Protein AF-A0A8X6FXE2-F1 (afdb_monomer_lite)

pLDDT: mean 79.73, std 14.96, range [38.81, 96.69]

Organism: Trichonephila clavata (NCBI:txid2740835)

Radius of gyration: 16.9 Å; chains: 1; bounding box: 44×36×43 Å

InterPro domains:
  IPR036397 Ribonuclease H superfamily [G3DSA:3.30.420.10] (1-80)

Foldseek 3Di:
DDDPPVVCVDPVVVVVCVVVVHDDDDDDPPCLLQDLCRPFVVCLLCVVVPPDDDPDDVVVVSVVSVVCLVVDHVSNDRCCVVCRDCVVVVVVPPPD

Structure (mmCIF, N/CA/C/O backbone):
data_AF-A0A8X6FXE2-F1
#
_entry.id   AF-A0A8X6FXE2-F1
#
loop_
_atom_site.group_PDB
_atom_site.id
_atom_site.type_symbol
_atom_site.label_atom_id
_atom_site.label_alt_id
_atom_site.label_comp_id
_atom_site.label_asym_id
_atom_site.label_entity_id
_atom_site.label_seq_id
_atom_site.pdbx_PDB_ins_code
_atom_site.Cartn_x
_atom_site.Cartn_y
_atom_site.Cartn_z
_atom_site.occupancy
_atom_site.B_iso_or_equiv
_atom_site.auth_seq_id
_atom_site.auth_comp_id
_atom_site.auth_asym_id
_atom_site.auth_atom_id
_atom_site.pdbx_PDB_model_num
ATOM 1 N N . MET A 1 1 ? 9.760 -0.844 -5.390 1.00 80.06 1 MET A N 1
ATOM 2 C CA . MET A 1 1 ? 10.069 -2.012 -4.536 1.00 80.06 1 MET A CA 1
ATOM 3 C C . MET A 1 1 ? 8.759 -2.549 -3.973 1.00 80.06 1 MET A C 1
ATOM 5 O O . MET A 1 1 ? 7.988 -1.760 -3.440 1.00 80.06 1 MET A O 1
ATOM 9 N N . TYR A 1 2 ? 8.461 -3.829 -4.191 1.00 85.81 2 TYR A N 1
ATOM 10 C CA . TYR A 1 2 ? 7.237 -4.514 -3.750 1.00 85.81 2 TYR A CA 1
ATOM 11 C C . TYR A 1 2 ? 7.568 -5.989 -3.443 1.00 85.81 2 TYR A C 1
ATOM 13 O O . TYR A 1 2 ? 8.682 -6.421 -3.732 1.00 85.81 2 TYR A O 1
ATOM 21 N N . ASP A 1 3 ? 6.664 -6.737 -2.804 1.00 86.38 3 ASP A N 1
ATOM 22 C CA . ASP A 1 3 ? 6.929 -8.129 -2.411 1.00 86.38 3 ASP A CA 1
ATOM 23 C C . ASP A 1 3 ? 6.714 -9.143 -3.556 1.00 86.38 3 ASP A C 1
ATOM 25 O O . ASP A 1 3 ? 6.174 -8.838 -4.617 1.00 86.38 3 ASP A O 1
ATOM 29 N N . ASN A 1 4 ? 7.122 -10.395 -3.342 1.00 88.00 4 ASN A N 1
ATOM 30 C CA . ASN A 1 4 ? 6.991 -11.453 -4.350 1.00 88.00 4 ASN A CA 1
ATOM 31 C C . ASN A 1 4 ? 5.616 -12.146 -4.349 1.00 88.00 4 ASN A C 1
ATOM 33 O O . ASN A 1 4 ? 5.532 -13.308 -4.758 1.00 88.00 4 ASN A O 1
ATOM 37 N N . ALA A 1 5 ? 4.537 -11.509 -3.873 1.00 88.88 5 ALA A N 1
ATOM 38 C CA . ALA A 1 5 ? 3.228 -12.157 -3.916 1.00 88.88 5 ALA A CA 1
ATOM 39 C C . ALA A 1 5 ? 2.843 -12.513 -5.365 1.00 88.88 5 ALA A C 1
ATOM 41 O O . ALA A 1 5 ? 3.108 -11.763 -6.307 1.00 88.88 5 ALA A O 1
ATOM 42 N N . THR A 1 6 ? 2.174 -13.655 -5.556 1.00 90.88 6 THR A N 1
ATOM 43 C CA . THR A 1 6 ? 1.860 -14.208 -6.888 1.00 90.88 6 THR A CA 1
ATOM 44 C C . THR A 1 6 ? 1.137 -13.211 -7.795 1.00 90.88 6 THR A C 1
ATOM 46 O O . THR A 1 6 ? 1.388 -13.173 -8.997 1.00 90.88 6 THR A O 1
ATOM 49 N N . LEU A 1 7 ? 0.273 -12.366 -7.223 1.00 91.81 7 LEU A N 1
ATOM 50 C CA . LEU A 1 7 ? -0.438 -11.322 -7.964 1.00 91.81 7 LEU A CA 1
ATOM 51 C C . LEU A 1 7 ? 0.509 -10.250 -8.519 1.00 91.81 7 LEU A C 1
ATOM 53 O O . LEU A 1 7 ? 0.339 -9.836 -9.666 1.00 91.81 7 LEU A O 1
ATOM 57 N N . HIS A 1 8 ? 1.530 -9.848 -7.761 1.00 88.25 8 HIS A N 1
ATOM 58 C CA . HIS A 1 8 ? 2.524 -8.870 -8.206 1.00 88.25 8 HIS A CA 1
ATOM 59 C C . HIS A 1 8 ? 3.483 -9.439 -9.256 1.00 88.25 8 HIS A C 1
ATOM 61 O O . HIS A 1 8 ? 3.975 -8.699 -10.100 1.00 88.25 8 HIS A O 1
ATOM 67 N N . LYS A 1 9 ? 3.681 -10.762 -9.263 1.00 89.38 9 LYS A N 1
ATOM 68 C CA . LYS A 1 9 ? 4.479 -11.476 -10.272 1.00 89.38 9 LYS A CA 1
ATOM 69 C C . LYS A 1 9 ? 3.651 -11.986 -11.457 1.00 89.38 9 LYS A C 1
ATOM 71 O O . LYS A 1 9 ? 4.178 -12.688 -12.319 1.00 89.38 9 LYS A O 1
ATOM 76 N N . SER A 1 10 ? 2.361 -11.653 -11.517 1.00 93.56 10 SER A N 1
ATOM 77 C CA . SER A 1 10 ? 1.505 -12.042 -12.637 1.00 93.56 10 SER A CA 1
ATOM 78 C C . SER A 1 10 ? 1.956 -11.379 -13.941 1.00 93.56 10 SER A C 1
ATOM 80 O O . SER A 1 10 ? 2.430 -10.241 -13.958 1.00 93.56 10 SER A O 1
ATOM 82 N N . GLN A 1 11 ? 1.754 -12.075 -15.063 1.00 93.62 11 GLN A N 1
ATOM 83 C CA . GLN A 1 11 ? 2.128 -11.572 -16.388 1.00 93.62 11 GLN A CA 1
ATOM 84 C C . GLN A 1 11 ? 1.467 -10.223 -16.706 1.00 93.62 11 GLN A C 1
ATOM 86 O O . GLN A 1 11 ? 2.093 -9.354 -17.308 1.00 93.62 11 GLN A O 1
ATOM 91 N N . TYR A 1 12 ? 0.219 -10.038 -16.271 1.00 95.50 12 TYR A N 1
ATOM 92 C CA . TYR A 1 12 ? -0.524 -8.797 -16.469 1.00 95.50 12 TYR A CA 1
ATOM 93 C C . TYR A 1 12 ? 0.141 -7.611 -15.758 1.00 95.50 12 TYR A C 1
ATOM 95 O O . TYR A 1 12 ? 0.391 -6.581 -16.380 1.00 95.50 12 TYR A O 1
ATOM 103 N N . VAL A 1 13 ? 0.495 -7.768 -14.477 1.00 94.19 13 VAL A N 1
ATOM 104 C CA . VAL A 1 13 ? 1.192 -6.720 -13.715 1.00 94.19 13 VAL A CA 1
ATOM 105 C C . VAL A 1 13 ? 2.562 -6.428 -14.326 1.00 94.19 13 VAL A C 1
ATOM 107 O O . VAL A 1 13 ? 2.908 -5.264 -14.517 1.00 94.19 13 VAL A O 1
ATOM 110 N N . TRP A 1 14 ? 3.302 -7.465 -14.725 1.00 91.06 14 TRP A N 1
ATOM 111 C CA . TRP A 1 14 ? 4.612 -7.305 -15.358 1.00 91.06 14 TRP A CA 1
ATOM 112 C C . TRP A 1 14 ? 4.551 -6.504 -16.669 1.00 91.06 14 TRP A C 1
ATOM 114 O O . TRP A 1 14 ? 5.381 -5.627 -16.907 1.00 91.06 14 TRP A O 1
ATOM 124 N N . GLN A 1 15 ? 3.533 -6.740 -17.502 1.00 95.31 15 GLN A N 1
ATOM 125 C CA . GLN A 1 15 ? 3.321 -5.967 -18.731 1.00 95.31 15 GLN A CA 1
ATOM 126 C C . GLN A 1 15 ? 3.052 -4.481 -18.453 1.00 95.31 15 GLN A C 1
ATOM 128 O O . GLN A 1 15 ? 3.549 -3.629 -19.190 1.00 95.31 15 GLN A O 1
ATOM 133 N N . ILE A 1 16 ? 2.302 -4.158 -17.395 1.00 95.44 16 ILE A N 1
ATOM 134 C CA . ILE A 1 16 ? 2.027 -2.769 -16.997 1.00 95.44 16 ILE A CA 1
ATOM 135 C C . ILE A 1 16 ? 3.302 -2.085 -16.503 1.00 95.44 16 ILE A C 1
ATOM 137 O O . ILE A 1 16 ? 3.602 -0.980 -16.948 1.00 95.44 16 ILE A O 1
ATOM 141 N N . LEU A 1 17 ? 4.078 -2.754 -15.645 1.00 94.31 17 LEU A N 1
ATOM 142 C CA . LEU A 1 17 ? 5.348 -2.221 -15.143 1.00 94.31 17 LEU A CA 1
ATOM 143 C C . LEU A 1 17 ? 6.322 -1.930 -16.287 1.00 94.31 17 LEU A C 1
ATOM 145 O O . LEU A 1 17 ? 6.912 -0.854 -16.335 1.00 94.31 17 LEU A O 1
ATOM 149 N N . ARG A 1 18 ? 6.416 -2.845 -17.262 1.00 93.56 18 ARG A N 1
ATOM 150 C CA . ARG A 1 18 ? 7.241 -2.651 -18.458 1.00 93.56 18 ARG A CA 1
ATOM 151 C C . ARG A 1 18 ? 6.747 -1.492 -19.323 1.00 93.56 18 ARG A C 1
ATOM 153 O O . ARG A 1 18 ? 7.564 -0.740 -19.838 1.00 93.56 18 ARG A O 1
ATOM 160 N N . ARG A 1 19 ? 5.428 -1.332 -19.481 1.00 96.69 19 ARG A N 1
ATOM 161 C CA . ARG A 1 19 ? 4.834 -0.206 -20.223 1.00 96.69 19 ARG A CA 1
ATOM 162 C C . ARG A 1 19 ? 5.160 1.146 -19.585 1.00 96.69 19 ARG A C 1
ATOM 164 O O . ARG A 1 19 ? 5.252 2.134 -20.303 1.00 96.69 19 ARG A O 1
ATOM 171 N N . TRP A 1 20 ? 5.278 1.196 -18.263 1.00 96.00 20 TRP A N 1
ATOM 172 C CA . TRP A 1 20 ? 5.640 2.409 -17.529 1.00 96.00 20 TRP A CA 1
ATOM 173 C C . TRP A 1 20 ? 7.147 2.577 -17.332 1.00 96.00 20 TRP A C 1
ATOM 175 O O . TRP A 1 20 ? 7.550 3.556 -16.717 1.00 96.00 20 TRP A O 1
ATOM 185 N N . GLU A 1 21 ? 7.962 1.652 -17.853 1.00 94.38 21 GLU A N 1
ATOM 186 C CA . GLU A 1 21 ? 9.426 1.663 -17.729 1.00 94.38 21 GLU A CA 1
ATOM 187 C C . GLU A 1 21 ? 9.903 1.692 -16.267 1.00 94.38 21 GLU A C 1
ATOM 189 O O . GLU A 1 21 ? 10.945 2.252 -15.937 1.00 94.38 21 GLU A O 1
ATOM 194 N N . TRP A 1 22 ? 9.129 1.084 -15.363 1.00 94.12 22 TRP A N 1
ATOM 195 C CA . TRP A 1 22 ? 9.500 0.998 -13.955 1.00 94.12 22 TRP A CA 1
ATOM 196 C C . TRP A 1 22 ? 10.489 -0.143 -13.732 1.00 94.12 22 TRP A C 1
ATOM 198 O O . TRP A 1 22 ? 10.227 -1.289 -14.103 1.00 94.12 22 TRP A O 1
ATOM 208 N N . GLU A 1 23 ? 11.603 0.169 -13.075 1.00 89.88 23 GLU A N 1
ATOM 209 C CA . GLU A 1 23 ? 12.585 -0.825 -12.657 1.00 89.88 23 GLU A CA 1
ATOM 210 C C . GLU A 1 23 ? 12.041 -1.670 -11.495 1.00 89.88 23 GLU A C 1
ATOM 212 O O . GLU A 1 23 ? 11.536 -1.158 -10.488 1.00 89.88 23 GLU A O 1
ATOM 217 N N . GLU A 1 24 ? 12.148 -2.991 -11.631 1.00 85.69 24 GLU A N 1
ATOM 218 C CA . GLU A 1 24 ? 11.834 -3.918 -10.551 1.00 85.69 24 GLU A CA 1
ATOM 219 C C . GLU A 1 24 ? 13.067 -4.107 -9.661 1.00 85.69 24 GLU A C 1
ATOM 221 O O . GLU A 1 24 ? 14.074 -4.663 -10.090 1.00 85.69 24 GLU A O 1
ATOM 226 N N . LEU A 1 25 ? 12.970 -3.678 -8.401 1.00 86.19 25 LEU A N 1
ATOM 227 C CA . LEU A 1 25 ? 13.988 -3.970 -7.392 1.00 86.19 25 LEU A CA 1
ATOM 228 C C . LEU A 1 25 ? 13.785 -5.388 -6.847 1.00 86.19 25 LEU A C 1
ATOM 230 O O . LEU A 1 25 ? 12.671 -5.726 -6.440 1.00 86.19 25 LEU A O 1
ATOM 234 N N . GLU A 1 26 ? 14.860 -6.177 -6.772 1.00 81.19 26 GLU A N 1
ATOM 235 C CA . GLU A 1 26 ? 14.816 -7.530 -6.210 1.00 81.19 26 GLU A CA 1
ATOM 236 C C . GLU A 1 26 ? 14.365 -7.520 -4.742 1.00 81.19 26 GLU A C 1
ATOM 238 O O . GLU A 1 26 ? 14.955 -6.856 -3.886 1.00 81.19 26 GLU A O 1
ATOM 243 N N . HIS A 1 27 ? 13.325 -8.301 -4.441 1.00 81.25 27 HIS A N 1
ATOM 244 C CA . HIS A 1 27 ? 12.859 -8.538 -3.080 1.00 81.25 27 HIS A CA 1
ATOM 245 C C . HIS A 1 27 ? 13.159 -9.992 -2.689 1.00 81.25 27 HIS A C 1
ATOM 247 O O . HIS A 1 27 ? 12.663 -10.911 -3.342 1.00 81.25 27 HIS A O 1
ATOM 253 N N . PRO A 1 28 ? 13.928 -10.262 -1.621 1.00 80.88 28 PRO A N 1
ATOM 254 C CA . PRO A 1 28 ? 14.160 -11.632 -1.179 1.00 80.88 28 PRO A CA 1
ATOM 255 C C . PRO A 1 28 ? 12.876 -12.261 -0.599 1.00 80.88 28 PRO A C 1
ATOM 257 O O . PRO A 1 28 ? 12.056 -11.551 -0.002 1.00 80.88 28 PRO A O 1
ATOM 260 N N . PRO A 1 29 ? 12.655 -13.582 -0.747 1.00 78.94 29 PRO A N 1
ATOM 261 C CA . PRO A 1 29 ? 11.520 -14.260 -0.124 1.00 78.94 29 PRO A CA 1
ATOM 262 C C . PRO A 1 29 ? 11.498 -14.045 1.396 1.00 78.94 29 PRO A C 1
ATOM 264 O O . PRO A 1 29 ? 12.545 -14.037 2.040 1.00 78.94 29 PRO A O 1
ATOM 267 N N . TYR A 1 30 ? 10.303 -13.864 1.968 1.00 71.12 30 TYR A N 1
ATOM 268 C CA . TYR A 1 30 ? 10.082 -13.750 3.420 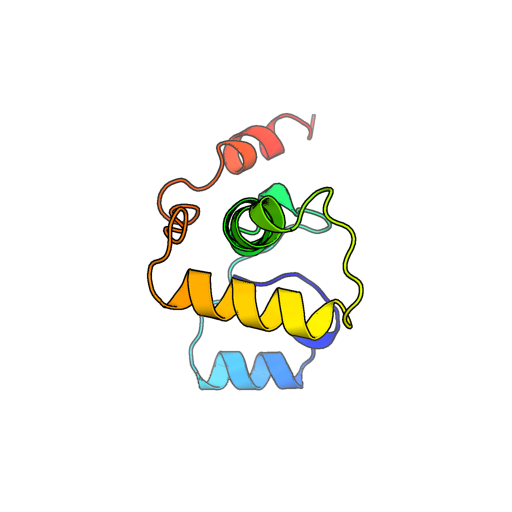1.00 71.12 30 TYR A CA 1
ATOM 269 C C . TYR A 1 30 ? 10.983 -12.728 4.135 1.00 71.12 30 TYR A C 1
ATOM 271 O O . TYR A 1 30 ? 11.457 -12.975 5.241 1.00 71.12 30 TYR A O 1
ATOM 279 N N . SER A 1 31 ? 11.208 -11.565 3.515 1.00 73.25 31 SER A N 1
ATOM 280 C CA . SER A 1 31 ? 12.093 -10.519 4.046 1.00 73.25 31 SER A CA 1
ATOM 281 C C . SER A 1 31 ? 11.338 -9.241 4.442 1.00 73.25 31 SER A C 1
ATOM 283 O O . SER A 1 31 ? 11.513 -8.196 3.812 1.00 73.25 31 SER A O 1
ATOM 285 N N . PRO A 1 32 ? 10.501 -9.283 5.497 1.00 66.19 32 PRO A N 1
ATOM 286 C CA . PRO A 1 32 ? 9.729 -8.122 5.948 1.00 66.19 32 PRO A CA 1
ATOM 287 C C . PRO A 1 32 ? 10.622 -6.961 6.412 1.00 66.19 32 PRO A C 1
ATOM 289 O O . PRO A 1 32 ? 10.229 -5.806 6.296 1.00 66.19 32 PRO A O 1
ATOM 292 N N . ASN A 1 33 ? 11.850 -7.253 6.854 1.00 66.88 33 ASN A N 1
ATOM 293 C CA . ASN A 1 33 ? 12.838 -6.253 7.273 1.00 66.88 33 ASN A CA 1
ATOM 294 C C . ASN A 1 33 ? 13.453 -5.468 6.103 1.00 66.88 33 ASN A C 1
ATOM 296 O O . ASN A 1 33 ? 14.193 -4.525 6.342 1.00 66.88 33 ASN A O 1
ATOM 300 N N . VAL A 1 34 ? 13.192 -5.860 4.853 1.00 72.88 34 VAL A N 1
ATOM 301 C CA . VAL A 1 34 ? 13.694 -5.165 3.654 1.00 72.88 34 VAL A CA 1
ATOM 302 C C . VAL A 1 34 ? 12.632 -4.208 3.098 1.00 72.88 34 VAL A C 1
ATOM 304 O O . VAL A 1 34 ? 12.957 -3.245 2.409 1.00 72.88 34 VAL A O 1
ATOM 307 N N . SER A 1 35 ? 11.358 -4.421 3.439 1.00 79.75 35 SER A N 1
ATOM 308 C CA . SER A 1 35 ? 10.260 -3.558 3.011 1.00 79.75 35 SE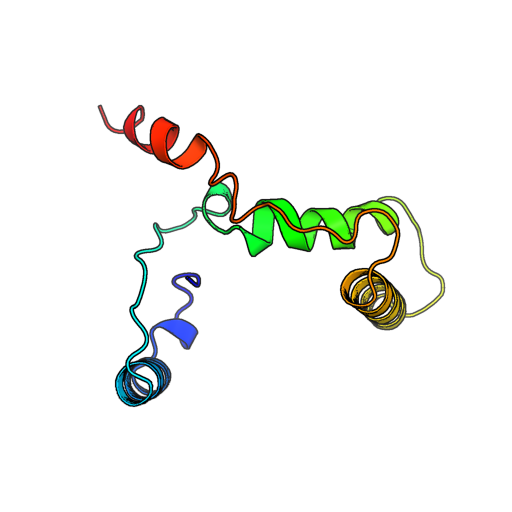R A CA 1
ATOM 309 C C . SER A 1 35 ? 10.146 -2.332 3.915 1.00 79.75 35 SER A C 1
ATOM 311 O O . SER A 1 35 ? 9.656 -2.427 5.042 1.00 79.75 35 SER A O 1
ATOM 313 N N . THR A 1 36 ? 10.540 -1.168 3.394 1.00 80.50 36 THR A N 1
ATOM 314 C CA . THR A 1 36 ? 10.427 0.142 4.068 1.00 80.50 36 THR A CA 1
ATOM 315 C C . THR A 1 36 ? 9.014 0.428 4.557 1.00 80.50 36 THR A C 1
ATOM 317 O O . THR A 1 36 ? 8.810 0.890 5.679 1.00 80.50 36 THR A O 1
ATOM 320 N N . CYS A 1 37 ? 8.014 0.042 3.766 1.00 83.88 37 CYS A N 1
ATOM 321 C CA . CYS A 1 37 ? 6.617 0.148 4.155 1.00 83.88 37 CYS A CA 1
ATOM 322 C C . CYS A 1 37 ? 6.292 -0.668 5.414 1.00 83.88 37 CYS A C 1
ATOM 324 O O . CYS A 1 37 ? 5.507 -0.220 6.246 1.00 83.88 37 CYS A O 1
ATOM 326 N N . HIS A 1 38 ? 6.861 -1.867 5.561 1.00 83.69 38 HIS A N 1
ATOM 327 C CA . HIS A 1 38 ? 6.532 -2.763 6.665 1.00 83.69 38 HIS A CA 1
ATOM 328 C C . HIS A 1 38 ? 7.187 -2.345 7.981 1.00 83.69 38 HIS A C 1
ATOM 330 O O . HIS A 1 38 ? 6.504 -2.324 9.005 1.00 83.69 38 HIS A O 1
ATOM 336 N N . PHE A 1 39 ? 8.483 -2.016 7.961 1.00 78.88 39 PHE A N 1
ATOM 337 C CA . PHE A 1 39 ? 9.224 -1.716 9.188 1.00 78.88 39 PHE A CA 1
ATOM 338 C C . PHE A 1 39 ? 9.099 -0.261 9.652 1.00 78.88 39 PHE A C 1
ATOM 340 O O . PHE A 1 39 ? 9.334 -0.004 10.824 1.00 78.88 39 PHE A O 1
ATOM 347 N N . ASP A 1 40 ? 8.751 0.685 8.777 1.00 85.50 40 ASP A N 1
ATOM 348 C CA . ASP A 1 40 ? 8.659 2.102 9.148 1.00 85.50 40 ASP A CA 1
ATOM 349 C C . ASP A 1 40 ? 7.213 2.600 9.062 1.00 85.50 40 ASP A C 1
ATOM 351 O O . ASP A 1 40 ? 6.548 2.805 10.080 1.00 85.50 40 ASP A O 1
ATOM 355 N N . LEU A 1 41 ? 6.678 2.701 7.842 1.00 87.19 41 LEU A N 1
ATOM 356 C CA . LEU A 1 41 ? 5.377 3.323 7.579 1.00 87.19 41 LEU A CA 1
ATOM 357 C C . LEU A 1 41 ? 4.220 2.644 8.332 1.00 87.19 41 LEU A C 1
ATOM 359 O O . LEU A 1 41 ? 3.449 3.296 9.037 1.00 87.19 41 LEU A O 1
ATOM 363 N N . ILE A 1 42 ? 4.078 1.323 8.196 1.00 88.69 42 ILE A N 1
ATOM 364 C CA . ILE A 1 42 ? 2.976 0.577 8.818 1.00 88.69 42 ILE A CA 1
ATOM 365 C C . ILE A 1 42 ? 3.120 0.562 10.342 1.00 88.69 42 ILE A C 1
ATOM 367 O O . ILE A 1 42 ? 2.104 0.621 11.041 1.00 88.69 42 ILE A O 1
ATOM 371 N N . LEU A 1 43 ? 4.350 0.504 10.869 1.00 87.25 43 LEU A N 1
ATOM 372 C CA . LEU A 1 43 ? 4.574 0.570 12.313 1.00 87.25 43 LEU A CA 1
ATOM 373 C C . LEU A 1 43 ? 4.111 1.914 12.871 1.00 87.25 43 LEU A C 1
ATOM 375 O O . LEU A 1 43 ? 3.281 1.912 13.778 1.00 87.25 43 LEU A O 1
ATOM 379 N N . LYS A 1 44 ? 4.525 3.033 12.269 1.00 87.94 44 LYS A N 1
ATOM 380 C CA . LYS A 1 44 ? 4.124 4.381 12.702 1.00 87.94 44 LYS A CA 1
ATOM 381 C C . LYS A 1 44 ? 2.614 4.609 12.628 1.00 87.94 44 LYS A C 1
ATOM 383 O O . LYS A 1 44 ? 2.030 5.186 13.539 1.00 87.94 44 LYS A O 1
ATOM 388 N N . ILE A 1 45 ? 1.935 4.085 11.604 1.00 89.81 45 ILE A N 1
ATOM 389 C CA . ILE A 1 45 ? 0.461 4.156 11.519 1.00 89.81 45 ILE A CA 1
ATOM 390 C C . ILE A 1 45 ? -0.207 3.302 12.613 1.00 89.81 45 ILE A C 1
ATOM 392 O O . ILE A 1 45 ? -1.276 3.649 13.125 1.00 89.81 45 ILE A O 1
ATOM 396 N N . LYS A 1 46 ? 0.396 2.166 12.978 1.00 88.50 46 LYS A N 1
ATOM 397 C CA . LYS A 1 46 ? -0.159 1.220 13.955 1.00 88.50 46 LYS A CA 1
ATOM 398 C C . LYS A 1 46 ? 0.128 1.617 15.402 1.00 88.50 46 LYS A C 1
ATOM 400 O O . LYS A 1 46 ? -0.674 1.286 16.275 1.00 88.50 46 LYS A O 1
ATOM 405 N N . GLU A 1 47 ? 1.229 2.303 15.680 1.00 89.56 47 GLU A N 1
ATOM 406 C CA . GLU A 1 47 ? 1.644 2.709 17.027 1.00 89.56 47 GLU A CA 1
ATOM 407 C C . GLU A 1 47 ? 0.544 3.452 17.808 1.00 89.56 47 GLU A C 1
ATOM 409 O O . GLU A 1 47 ? 0.199 2.990 18.900 1.00 89.56 47 GLU A O 1
ATOM 414 N N . PRO A 1 48 ? -0.129 4.481 17.252 1.00 87.88 48 PRO A N 1
ATOM 415 C CA . PRO A 1 48 ? -1.227 5.174 17.929 1.00 87.88 48 PRO A CA 1
ATOM 416 C C . PRO A 1 48 ? -2.458 4.302 18.202 1.00 87.88 48 PRO A C 1
ATOM 418 O O . PRO A 1 48 ? -3.324 4.690 18.990 1.00 87.88 48 PRO A O 1
ATOM 421 N N . ILE A 1 49 ? -2.581 3.161 17.520 1.00 90.06 49 ILE A N 1
ATOM 422 C CA . ILE A 1 49 ? -3.713 2.224 17.588 1.00 90.06 49 ILE A CA 1
ATOM 423 C C . ILE A 1 49 ? -3.398 1.066 18.544 1.00 90.06 49 ILE A C 1
ATOM 425 O O . ILE A 1 49 ? -4.304 0.434 19.091 1.00 90.06 49 ILE A O 1
ATOM 429 N N . ARG A 1 50 ? -2.113 0.770 18.754 1.00 90.19 50 ARG A N 1
ATOM 430 C CA . ARG A 1 50 ? -1.646 -0.377 19.529 1.00 90.19 50 ARG A CA 1
ATOM 431 C C . ARG A 1 50 ? -2.209 -0.340 20.952 1.00 90.19 50 ARG A C 1
ATOM 433 O O . ARG A 1 50 ? -2.136 0.671 21.641 1.00 90.19 50 ARG A O 1
ATOM 440 N N . GLY A 1 51 ? -2.775 -1.465 21.390 1.00 89.12 51 GLY A N 1
ATOM 441 C CA . GLY A 1 51 ? -3.309 -1.627 22.748 1.00 89.12 51 GLY A CA 1
ATOM 442 C C . GLY A 1 51 ? -4.658 -0.948 23.009 1.00 89.12 51 GLY A C 1
ATOM 443 O O . GLY A 1 51 ? -5.182 -1.075 24.112 1.00 89.12 51 GLY A O 1
ATOM 444 N N . LYS A 1 52 ? -5.250 -0.264 22.022 1.00 88.56 52 LYS A N 1
ATOM 445 C CA . LYS A 1 52 ? -6.568 0.363 22.164 1.00 88.56 52 LYS A CA 1
ATOM 446 C C . LYS A 1 52 ? -7.673 -0.597 21.729 1.00 88.56 52 LYS A C 1
ATOM 448 O O . LYS A 1 52 ? -7.567 -1.261 20.700 1.00 88.56 52 LYS A O 1
ATOM 453 N N . GLN A 1 53 ? -8.746 -0.645 22.512 1.00 88.06 53 GLN A N 1
ATOM 454 C CA . GLN A 1 53 ? -9.990 -1.303 22.123 1.00 88.06 53 GLN A CA 1
ATOM 455 C C . GLN A 1 53 ? -10.904 -0.276 21.456 1.00 88.06 53 GLN A C 1
ATOM 457 O O . GLN A 1 53 ? -10.997 0.866 21.908 1.00 88.06 53 GLN A O 1
ATOM 462 N N . PHE A 1 54 ? -11.577 -0.670 20.378 1.00 86.00 54 PHE A N 1
ATOM 463 C CA . PHE A 1 54 ? -12.450 0.220 19.619 1.00 86.00 54 PHE A CA 1
ATOM 464 C C . PHE A 1 54 ? -13.879 -0.304 19.651 1.00 86.00 54 PHE A C 1
ATOM 466 O O . PHE A 1 54 ? -14.130 -1.446 19.279 1.00 86.00 54 PHE A O 1
ATOM 473 N N . ALA A 1 55 ? -14.814 0.553 20.060 1.00 87.38 55 ALA A N 1
ATOM 474 C CA . ALA A 1 55 ? -16.247 0.270 19.974 1.00 87.38 55 ALA A CA 1
ATOM 475 C C . ALA A 1 55 ? -16.768 0.349 18.526 1.00 87.38 55 ALA A C 1
ATOM 477 O O . ALA A 1 55 ? -17.811 -0.205 18.193 1.00 87.38 55 ALA A O 1
ATOM 478 N N . THR A 1 56 ? -16.041 1.050 17.652 1.00 86.75 56 THR A N 1
ATOM 479 C CA . THR A 1 56 ? -16.359 1.204 16.232 1.00 86.75 56 THR A CA 1
ATOM 480 C C . THR A 1 56 ? -15.546 0.241 15.376 1.00 86.75 56 THR A C 1
ATOM 482 O O . THR A 1 56 ? -14.492 -0.257 15.773 1.00 86.75 56 THR A O 1
ATOM 485 N N . ARG A 1 57 ? -16.024 -0.016 14.151 1.00 88.12 57 ARG A N 1
ATOM 486 C CA . ARG A 1 57 ? -15.320 -0.877 13.196 1.00 88.12 57 ARG A CA 1
ATOM 487 C C . ARG A 1 57 ? -13.891 -0.368 12.988 1.00 88.12 57 ARG A C 1
ATOM 489 O O . ARG A 1 57 ? -13.698 0.772 12.570 1.00 88.12 57 ARG A O 1
ATOM 496 N N . VAL A 1 58 ? -12.913 -1.251 13.193 1.00 86.56 58 VAL A N 1
ATOM 497 C CA . VAL A 1 58 ? -11.465 -0.963 13.119 1.00 86.56 58 VAL A CA 1
ATOM 498 C C . VAL A 1 58 ? -11.070 -0.217 11.838 1.00 86.56 58 VAL A C 1
ATOM 500 O O . VAL A 1 58 ? -10.210 0.655 11.866 1.00 86.56 58 VAL A O 1
ATOM 503 N N . VAL A 1 59 ? -11.753 -0.485 10.721 1.00 90.06 59 VAL A N 1
ATOM 504 C CA . VAL A 1 59 ? -11.535 0.200 9.434 1.00 90.06 59 VAL A CA 1
ATOM 505 C C . VAL A 1 59 ? -11.704 1.722 9.533 1.00 90.06 59 VAL A C 1
ATOM 507 O O . VAL A 1 59 ? -10.939 2.452 8.912 1.00 90.06 59 VAL A O 1
ATOM 510 N N . ASN A 1 60 ? -12.666 2.221 10.313 1.00 92.38 60 ASN A N 1
ATOM 511 C CA . ASN A 1 60 ? -12.886 3.664 10.457 1.00 92.38 60 ASN A CA 1
ATOM 512 C C . ASN A 1 60 ? -11.739 4.325 11.227 1.00 92.38 60 ASN A C 1
ATOM 514 O O . ASN A 1 60 ? -11.277 5.401 10.854 1.00 92.38 60 ASN A O 1
ATOM 518 N N . VAL A 1 61 ? -11.245 3.642 12.259 1.00 90.50 61 VAL A N 1
ATOM 519 C CA . VAL A 1 61 ? -10.092 4.083 13.048 1.00 90.50 61 VAL A CA 1
ATOM 520 C C . VAL A 1 61 ? -8.836 4.102 12.184 1.00 90.50 61 VAL A C 1
ATOM 522 O O . VAL A 1 61 ? -8.121 5.101 12.172 1.00 90.50 61 VAL A O 1
ATOM 525 N N . LEU A 1 62 ? -8.600 3.033 11.417 1.00 90.56 62 LEU A N 1
ATOM 526 C CA . LEU A 1 62 ? -7.471 2.944 10.492 1.00 90.56 62 LEU A CA 1
ATOM 527 C C . LEU A 1 62 ? -7.514 4.061 9.450 1.00 90.56 62 LEU A C 1
ATOM 529 O O . LEU A 1 62 ? -6.514 4.742 9.266 1.00 90.56 62 LEU A O 1
ATOM 533 N N . ARG A 1 63 ? -8.672 4.306 8.821 1.00 92.00 63 ARG A N 1
ATOM 534 C CA . ARG A 1 63 ? -8.842 5.416 7.869 1.00 92.00 63 ARG A CA 1
ATOM 535 C C . ARG A 1 63 ? -8.475 6.752 8.497 1.00 92.00 63 ARG A C 1
ATOM 537 O O . ARG A 1 63 ? -7.711 7.501 7.907 1.00 92.00 63 ARG A O 1
ATOM 544 N N . GLN A 1 64 ? -8.965 7.019 9.707 1.00 89.88 64 GLN A N 1
ATOM 545 C CA . GLN A 1 64 ? -8.658 8.260 10.407 1.00 89.88 64 GLN A CA 1
ATOM 546 C C . GLN A 1 64 ? -7.160 8.397 10.714 1.00 89.88 64 GLN A C 1
ATOM 548 O O . GLN A 1 64 ? -6.613 9.482 10.537 1.00 89.88 64 GLN A O 1
ATOM 553 N N . GLN A 1 65 ? -6.489 7.329 11.159 1.00 88.81 65 GLN A N 1
ATOM 554 C CA . GLN A 1 65 ? -5.045 7.378 11.415 1.00 88.81 65 GLN A CA 1
ATOM 555 C C . GLN A 1 65 ? -4.238 7.561 10.130 1.00 88.81 65 GLN A C 1
ATOM 557 O O . GLN A 1 65 ? -3.335 8.388 10.113 1.00 88.81 65 GLN A O 1
ATOM 562 N N . VAL A 1 66 ? -4.598 6.872 9.044 1.00 90.75 66 VAL A N 1
ATOM 563 C CA . VAL A 1 66 ? -3.958 7.065 7.734 1.00 90.75 66 VAL A CA 1
ATOM 564 C C . VAL A 1 66 ? -4.118 8.512 7.275 1.00 90.75 66 VAL A C 1
ATOM 566 O O . VAL A 1 66 ? -3.134 9.134 6.899 1.00 90.75 66 VAL A O 1
ATOM 569 N N . THR A 1 67 ? -5.318 9.093 7.379 1.00 91.19 67 THR A N 1
ATOM 570 C CA . THR A 1 67 ? -5.533 10.510 7.057 1.00 91.19 67 THR A CA 1
ATOM 571 C C . THR A 1 67 ? -4.671 11.423 7.927 1.00 91.19 67 THR A C 1
ATOM 573 O O . THR A 1 67 ? -4.064 12.350 7.411 1.00 91.19 67 THR A O 1
ATOM 576 N N . ARG A 1 68 ? -4.566 11.179 9.236 1.00 86.69 68 ARG A N 1
ATOM 577 C CA . ARG A 1 68 ? -3.700 11.992 10.111 1.00 86.69 68 ARG A CA 1
ATOM 578 C C . ARG A 1 68 ? -2.229 11.895 9.713 1.00 86.69 68 ARG A C 1
ATOM 580 O O . ARG A 1 68 ? -1.548 12.915 9.692 1.00 86.69 68 ARG A O 1
ATOM 587 N N . PHE A 1 69 ? -1.774 10.695 9.360 1.00 87.38 69 PHE A N 1
ATOM 588 C CA . PHE A 1 69 ? -0.413 10.451 8.900 1.00 87.38 69 PHE A CA 1
ATOM 589 C C . PHE A 1 69 ? -0.124 11.210 7.595 1.00 87.38 69 PHE A C 1
ATOM 591 O O . PHE A 1 69 ? 0.851 11.942 7.514 1.00 87.38 69 PHE A O 1
ATOM 598 N N . THR A 1 70 ? -1.011 11.149 6.594 1.00 85.56 70 THR A N 1
ATOM 599 C CA . THR A 1 70 ? -0.785 11.839 5.307 1.00 85.56 70 THR A CA 1
ATOM 600 C C . THR A 1 70 ? -0.841 13.365 5.395 1.00 85.56 70 THR A C 1
ATOM 602 O O . THR A 1 70 ? -0.346 14.034 4.495 1.00 85.56 70 THR A O 1
ATOM 605 N N . HIS A 1 71 ? -1.467 13.926 6.434 1.00 85.44 71 HIS A N 1
ATOM 606 C CA . HIS A 1 71 ? -1.597 15.376 6.625 1.00 85.44 71 HIS A CA 1
ATOM 607 C C . HIS A 1 71 ? -0.546 15.955 7.591 1.00 85.44 71 HIS A C 1
ATOM 609 O O . HIS A 1 71 ? -0.717 17.077 8.061 1.00 85.44 71 HIS A O 1
ATOM 615 N N . GLY A 1 72 ? 0.531 15.217 7.894 1.00 76.00 72 GLY A N 1
ATOM 616 C CA . GLY A 1 72 ? 1.643 15.736 8.699 1.00 76.00 72 GLY A CA 1
ATOM 617 C C . GLY A 1 72 ? 1.359 15.814 10.203 1.00 76.00 72 GLY A C 1
ATOM 618 O O . GLY A 1 72 ? 1.863 16.707 10.877 1.00 76.00 72 GLY A O 1
ATOM 619 N N . GLY A 1 73 ? 0.521 14.919 10.740 1.00 67.94 73 GLY A N 1
ATOM 620 C CA . GLY A 1 73 ? 0.319 14.800 12.188 1.00 67.94 73 GLY A CA 1
ATOM 621 C C . GLY A 1 73 ? 1.587 14.382 12.954 1.00 67.9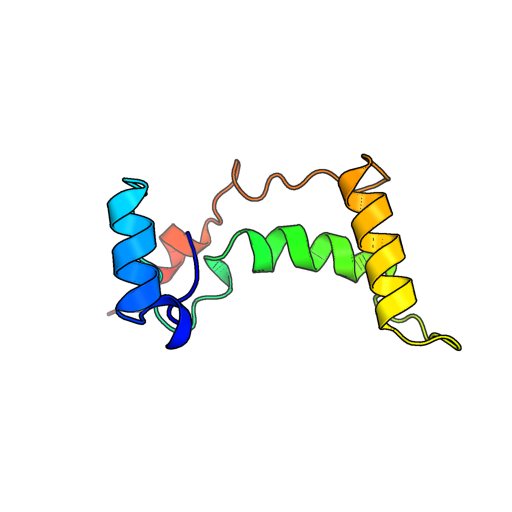4 73 GLY A C 1
ATOM 622 O O . GLY A 1 73 ? 2.616 14.057 12.370 1.00 67.94 73 GLY A O 1
ATOM 623 N N . GLU A 1 74 ? 1.523 14.352 14.286 1.00 62.25 74 GLU A N 1
ATOM 624 C CA . GLU A 1 74 ? 2.633 13.858 15.118 1.00 62.25 74 GLU A CA 1
ATOM 625 C C . GLU A 1 74 ? 3.065 12.442 14.678 1.00 62.25 74 GLU A C 1
ATOM 627 O O . GLU A 1 74 ? 2.224 11.549 14.542 1.00 62.25 74 GLU A O 1
ATOM 632 N N . ASN A 1 75 ? 4.372 12.232 14.471 1.00 63.28 75 ASN A N 1
ATOM 633 C CA . ASN A 1 75 ? 4.979 10.995 13.942 1.00 63.28 75 ASN A CA 1
ATOM 634 C C . ASN A 1 75 ? 4.654 10.656 12.467 1.00 63.28 75 ASN A C 1
ATOM 636 O O . ASN A 1 75 ? 4.819 9.506 12.066 1.00 63.28 75 ASN A O 1
ATOM 640 N N . ALA A 1 76 ? 4.204 11.625 11.658 1.00 69.12 76 ALA A N 1
ATOM 641 C CA . ALA A 1 76 ? 3.879 11.433 10.236 1.00 69.12 76 ALA A CA 1
ATOM 642 C C . ALA A 1 76 ? 5.085 11.265 9.294 1.00 69.12 76 ALA A C 1
ATOM 644 O O . ALA A 1 76 ? 4.903 10.899 8.134 1.00 69.12 76 ALA A O 1
ATOM 645 N N . GLU A 1 77 ? 6.303 11.537 9.758 1.00 75.12 77 GLU A N 1
ATOM 646 C CA . GLU A 1 77 ? 7.486 11.415 8.907 1.00 75.12 77 GLU A CA 1
ATOM 647 C C . GLU A 1 77 ? 7.871 9.940 8.740 1.00 75.12 77 GLU A C 1
ATOM 649 O O . GLU A 1 77 ? 8.000 9.218 9.731 1.00 75.12 77 GLU A O 1
ATOM 654 N N . ALA A 1 78 ? 8.063 9.477 7.503 1.00 74.81 78 ALA A N 1
ATOM 655 C CA . ALA A 1 78 ? 8.495 8.117 7.175 1.00 74.81 78 ALA A CA 1
ATOM 656 C C . ALA A 1 78 ? 9.886 8.132 6.517 1.00 74.81 78 ALA A C 1
ATOM 658 O O . ALA A 1 78 ? 10.013 8.030 5.297 1.00 74.81 78 ALA A O 1
ATOM 659 N N . ASP A 1 79 ? 10.936 8.236 7.333 1.00 76.56 79 ASP A N 1
ATOM 660 C CA . ASP A 1 79 ? 12.336 8.265 6.882 1.00 76.56 79 ASP A CA 1
ATOM 661 C C . ASP A 1 79 ? 12.927 6.886 6.530 1.00 76.56 79 ASP A C 1
ATOM 663 O O . ASP A 1 79 ? 14.126 6.770 6.263 1.00 76.56 79 ASP A O 1
ATOM 667 N N . GLY A 1 80 ? 12.121 5.818 6.504 1.00 70.44 80 GLY A N 1
ATOM 668 C CA . GLY A 1 80 ? 12.575 4.449 6.227 1.00 70.44 8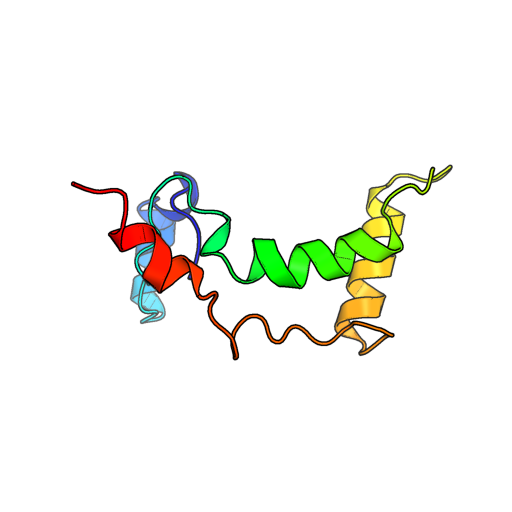0 GLY A CA 1
ATOM 669 C C . GLY A 1 80 ? 13.256 4.252 4.865 1.00 70.44 80 GLY A C 1
ATOM 670 O O . GLY A 1 80 ? 13.866 3.211 4.635 1.00 70.44 80 GLY A O 1
ATOM 671 N N . ILE A 1 81 ? 13.176 5.236 3.963 1.00 71.25 81 ILE A N 1
ATOM 672 C CA . ILE A 1 81 ? 13.907 5.264 2.686 1.00 71.25 81 ILE A CA 1
ATOM 673 C C . ILE A 1 81 ? 15.323 5.842 2.859 1.00 71.25 81 ILE A C 1
ATOM 675 O O . ILE A 1 81 ? 16.262 5.341 2.242 1.00 71.25 81 ILE A O 1
ATOM 679 N N . THR A 1 82 ? 15.490 6.868 3.698 1.00 66.75 82 THR A N 1
ATOM 680 C CA . THR A 1 82 ? 16.765 7.577 3.927 1.00 66.75 82 THR A CA 1
ATOM 681 C C . THR A 1 82 ? 17.731 6.749 4.781 1.00 66.75 82 THR A C 1
ATOM 683 O O . THR A 1 82 ? 18.947 6.867 4.645 1.00 66.75 82 THR A O 1
ATOM 686 N N . GLY A 1 83 ? 17.194 5.864 5.624 1.00 57.31 83 GLY A N 1
ATOM 687 C CA . GLY A 1 83 ? 17.945 4.853 6.364 1.00 57.31 83 GLY A CA 1
ATOM 688 C C . GLY A 1 83 ? 17.505 3.445 5.970 1.00 57.31 83 GLY A C 1
ATOM 689 O O . GLY A 1 83 ? 16.762 2.832 6.740 1.00 57.31 83 GLY A O 1
ATOM 690 N N . PRO A 1 84 ? 17.926 2.901 4.807 1.00 54.22 84 PRO A N 1
ATOM 691 C CA . PRO A 1 84 ? 17.697 1.493 4.524 1.00 54.22 84 PRO A CA 1
ATOM 692 C C . PRO A 1 84 ? 18.313 0.690 5.676 1.00 54.22 84 PRO A C 1
ATOM 694 O O . PRO A 1 84 ? 19.424 1.002 6.120 1.00 54.22 84 PRO A O 1
ATOM 697 N N . PRO A 1 85 ? 17.598 -0.301 6.220 1.00 50.53 85 PRO A N 1
ATOM 698 C CA . PRO A 1 85 ? 18.003 -0.913 7.464 1.00 50.53 85 PRO A CA 1
ATOM 699 C C . PRO A 1 85 ? 19.373 -1.558 7.270 1.00 50.53 85 PRO A C 1
ATOM 701 O O . PRO A 1 85 ? 19.640 -2.221 6.261 1.00 50.53 85 PRO A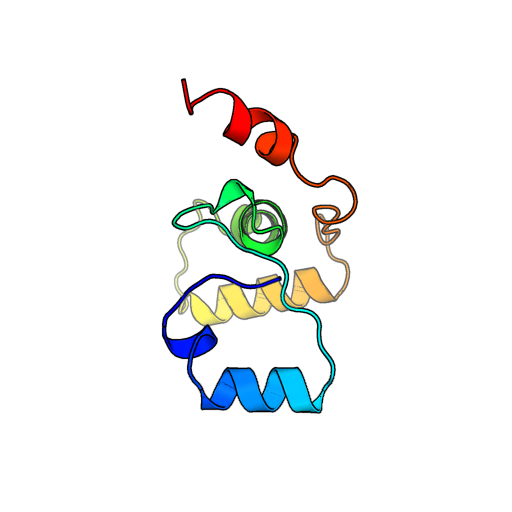 O 1
ATOM 704 N N . THR A 1 86 ? 20.225 -1.432 8.286 1.00 50.50 86 THR A N 1
ATOM 705 C CA . THR A 1 86 ? 21.454 -2.224 8.466 1.00 50.50 86 THR A CA 1
ATOM 706 C C . THR A 1 86 ? 21.227 -3.731 8.243 1.00 50.50 86 THR A C 1
ATOM 708 O 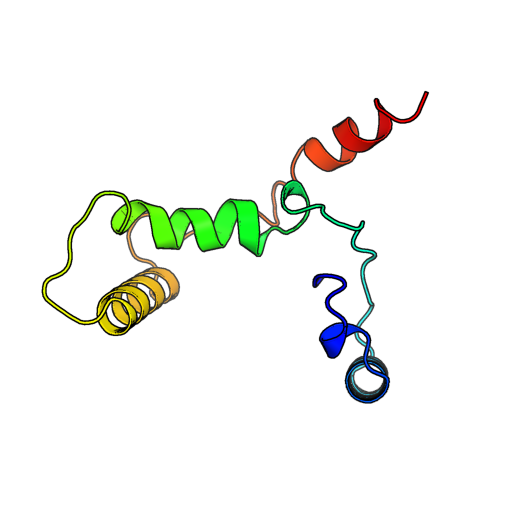O . THR A 1 86 ? 22.171 -4.456 7.935 1.00 50.50 86 THR A O 1
ATOM 711 N N . ALA A 1 87 ? 19.966 -4.187 8.264 1.00 50.50 87 ALA A N 1
ATOM 712 C CA . ALA A 1 87 ? 19.501 -5.506 7.841 1.00 50.50 87 ALA A CA 1
ATOM 713 C C . ALA A 1 87 ? 19.971 -5.952 6.440 1.00 50.50 87 ALA A C 1
ATOM 715 O O . ALA A 1 87 ? 20.191 -7.146 6.241 1.00 50.50 87 ALA A O 1
ATOM 716 N N . CYS A 1 88 ? 20.186 -5.039 5.479 1.00 51.59 88 CYS A N 1
ATOM 717 C CA . CYS A 1 88 ? 20.746 -5.419 4.171 1.00 51.59 88 CYS A CA 1
ATOM 718 C C . CYS A 1 88 ? 22.206 -5.917 4.294 1.00 51.59 88 CYS A C 1
ATOM 720 O O . CYS A 1 88 ? 22.637 -6.806 3.555 1.00 51.59 88 CYS A O 1
ATOM 722 N N . GLY A 1 89 ? 22.959 -5.407 5.279 1.00 49.38 89 GLY A N 1
ATOM 723 C CA . GLY A 1 89 ? 24.289 -5.905 5.645 1.00 49.38 89 GLY A CA 1
ATOM 724 C C . GLY A 1 89 ? 24.254 -7.197 6.472 1.00 49.38 89 GLY A C 1
ATOM 725 O O . GLY A 1 89 ? 25.127 -8.052 6.314 1.00 49.38 89 GLY A O 1
ATOM 726 N N . ASP A 1 90 ? 23.225 -7.381 7.304 1.00 49.09 90 ASP A N 1
ATOM 727 C CA . ASP A 1 90 ? 23.111 -8.535 8.208 1.00 49.09 90 ASP A CA 1
ATOM 728 C C . ASP A 1 90 ? 22.625 -9.818 7.526 1.00 49.09 90 ASP A C 1
ATOM 730 O O . ASP A 1 90 ? 23.067 -10.906 7.901 1.00 49.09 90 ASP A O 1
ATOM 734 N N . CYS A 1 91 ? 21.821 -9.723 6.460 1.00 50.62 91 CYS A N 1
ATOM 735 C CA . CYS A 1 91 ? 21.390 -10.897 5.689 1.00 50.62 91 CYS A CA 1
ATOM 736 C C . CYS A 1 91 ? 22.553 -11.698 5.067 1.00 50.62 91 CYS A C 1
ATOM 738 O O . CYS A 1 91 ? 22.410 -12.898 4.844 1.00 50.62 91 CYS A O 1
ATOM 740 N N . ARG A 1 92 ? 23.728 -11.092 4.824 1.00 49.75 92 ARG A N 1
ATOM 741 C CA . ARG A 1 92 ? 24.900 -11.811 4.280 1.00 49.75 92 ARG A CA 1
ATOM 742 C C . ARG A 1 92 ? 25.646 -12.676 5.300 1.00 49.75 92 ARG A C 1
ATOM 744 O O . ARG A 1 92 ? 26.455 -13.506 4.893 1.00 49.75 92 ARG A O 1
ATOM 751 N N . ARG A 1 93 ? 25.413 -12.508 6.608 1.00 48.78 93 ARG A N 1
ATOM 752 C CA . ARG A 1 93 ? 26.176 -13.217 7.656 1.00 48.78 93 ARG A CA 1
ATOM 753 C C . ARG A 1 93 ? 25.656 -14.620 7.993 1.00 48.78 93 ARG A C 1
ATOM 755 O O . ARG A 1 93 ? 26.362 -15.352 8.674 1.00 48.78 93 ARG A O 1
ATOM 762 N N . GLY A 1 94 ? 24.479 -15.010 7.498 1.00 40.97 94 GLY A N 1
ATOM 763 C CA . GLY A 1 94 ? 23.839 -16.301 7.800 1.00 40.97 94 GLY A CA 1
ATOM 764 C C . GLY A 1 94 ? 23.919 -17.374 6.704 1.00 40.97 94 GLY A C 1
ATOM 765 O O . GLY A 1 94 ? 23.216 -18.371 6.808 1.00 40.97 94 GLY A O 1
ATOM 766 N N . LEU A 1 95 ? 24.717 -17.173 5.648 1.00 45.69 95 LEU A N 1
ATOM 767 C CA . LEU A 1 95 ? 24.844 -18.096 4.503 1.00 45.69 95 LEU A CA 1
ATOM 768 C C . LEU A 1 95 ? 26.220 -18.799 4.441 1.00 45.69 95 LEU A C 1
ATOM 770 O O . LEU A 1 95 ? 26.753 -19.017 3.354 1.00 45.69 95 LEU A O 1
ATOM 774 N N . ARG A 1 96 ? 26.816 -19.134 5.592 1.00 38.81 96 ARG A N 1
ATOM 775 C CA . ARG A 1 96 ? 27.968 -20.052 5.668 1.00 38.81 96 ARG A CA 1
ATOM 776 C C . ARG A 1 96 ? 27.599 -21.315 6.422 1.00 38.81 96 ARG A C 1
ATOM 778 O O . ARG A 1 96 ? 26.909 -21.173 7.453 1.00 38.81 96 ARG A O 1
#

Secondary structure (DSSP, 8-state):
-----TTTTSHHHHHHHHHTT-------TT-GGG-HIIIIIHHHHHGGGTT---SS-HHHHHHHHHHHHHTT-TT---GGGTS--THHHHGGGG--

Sequence (96 aa):
MYDNATLHKSQYVWQILRRWEWEELEHPPYSPNVSTCHFDLILKIKEPIRGKQFATRVVNVLRQQVTRFTHGGENAEADGITGPPTACGDCRRGLR